Protein AF-A0A6M8NRH7-F1 (afdb_monomer)

Solvent-accessible surface area (backbone atoms only — not comparable to full-atom values): 4893 Å² total; per-residue (Å²): 117,49,79,36,72,53,39,30,36,40,59,79,89,58,51,51,78,78,38,56,78,31,55,72,53,54,29,77,86,70,48,30,35,20,70,51,83,67,94,81,40,76,65,49,80,46,65,43,34,27,39,40,78,30,74,51,67,67,61,45,5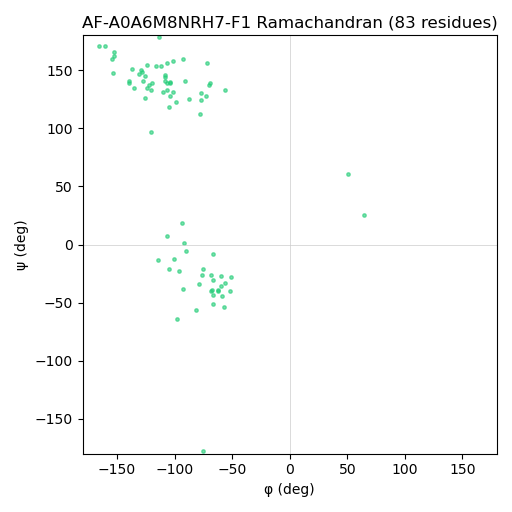3,54,47,64,75,74,46,84,62,75,45,36,30,81,52,99,77,40,34,39,41,34,24,76,102

Sequence (85 aa):
MQHFEKLYIANIEEVSKKVENSFLFCGKNWDFYFTKRDNKTDFEELENVKYIEFVDKKDFESFILSNQIIDYSIELDKSMVLYHG

Nearest PDB structures (foldseek):
  1lfp-assembly1_A  TM=6.141E-01  e=7.745E+00  Aquifex aeolicus
  1mw7-assembly1_A  TM=5.506E-01  e=8.655E+00  Helicobacter pylori
  4e0s-assembly1_A  TM=4.573E-01  e=5.549E+00  Homo sapiens

Structure (mmCIF, N/CA/C/O backbone):
data_AF-A0A6M8NRH7-F1
#
_entry.id   AF-A0A6M8NRH7-F1
#
loop_
_atom_site.group_PDB
_atom_site.id
_atom_site.type_symbol
_atom_site.label_atom_id
_atom_site.label_alt_id
_atom_site.label_comp_id
_atom_site.label_asym_id
_atom_site.label_entity_id
_atom_site.label_seq_id
_atom_site.pdbx_PDB_ins_code
_atom_site.Cartn_x
_atom_site.Cartn_y
_atom_site.Cartn_z
_atom_site.occupancy
_atom_site.B_iso_or_equiv
_atom_site.auth_seq_id
_atom_site.auth_comp_id
_atom_site.auth_asym_id
_atom_site.auth_atom_id
_atom_site.pdbx_PDB_model_num
ATOM 1 N N . MET A 1 1 ? -8.964 9.384 3.612 1.00 87.06 1 MET A N 1
ATOM 2 C CA . MET A 1 1 ? -9.149 8.245 2.691 1.00 87.06 1 MET A CA 1
ATOM 3 C C . MET A 1 1 ? -8.776 8.700 1.294 1.00 87.06 1 MET A C 1
ATOM 5 O O . MET A 1 1 ? -9.253 9.747 0.871 1.00 87.06 1 MET A O 1
ATOM 9 N N . GLN A 1 2 ? -7.903 7.958 0.626 1.00 93.88 2 GLN A N 1
ATOM 10 C CA . GLN A 1 2 ? -7.501 8.178 -0.762 1.00 93.88 2 GLN A CA 1
ATOM 11 C C . GLN A 1 2 ? -7.943 6.981 -1.605 1.00 93.88 2 GLN A C 1
ATOM 13 O O . GLN A 1 2 ? -8.107 5.879 -1.081 1.00 93.88 2 GLN A O 1
ATOM 18 N N . HIS A 1 3 ? -8.162 7.210 -2.895 1.00 94.69 3 HIS A N 1
ATOM 19 C CA . HIS A 1 3 ? -8.526 6.174 -3.852 1.00 94.69 3 HIS A CA 1
ATOM 20 C C . HIS A 1 3 ? -7.497 6.141 -4.977 1.00 94.69 3 HIS A C 1
ATOM 22 O O . HIS A 1 3 ? -7.085 7.194 -5.467 1.00 94.69 3 HIS A O 1
ATOM 28 N N . PHE A 1 4 ? -7.108 4.935 -5.371 1.00 95.12 4 PHE A N 1
ATOM 29 C CA . PHE A 1 4 ? -6.154 4.676 -6.432 1.00 95.12 4 PHE A CA 1
ATOM 30 C C . PHE A 1 4 ? -6.788 3.737 -7.453 1.00 95.12 4 PHE A C 1
ATOM 32 O O . PHE A 1 4 ? -7.238 2.644 -7.105 1.00 95.12 4 PHE A O 1
ATOM 39 N N . GLU A 1 5 ? -6.782 4.147 -8.722 1.00 94.56 5 GLU A N 1
ATOM 40 C CA . GLU A 1 5 ? -7.172 3.258 -9.822 1.00 94.56 5 GLU A CA 1
ATOM 41 C C . GLU A 1 5 ? -6.225 2.059 -9.898 1.00 94.56 5 GLU A C 1
ATOM 43 O O . GLU A 1 5 ? -6.682 0.935 -10.099 1.00 94.56 5 GLU A O 1
ATOM 48 N N . LYS A 1 6 ? -4.923 2.309 -9.683 1.00 95.38 6 LYS A N 1
ATOM 49 C CA . LYS A 1 6 ? -3.858 1.306 -9.637 1.00 95.38 6 LYS A CA 1
ATOM 50 C C . LYS A 1 6 ? -2.841 1.594 -8.536 1.00 95.38 6 LYS A C 1
ATOM 52 O O . LYS A 1 6 ? -2.442 2.745 -8.349 1.00 95.38 6 LYS A O 1
ATOM 57 N N . LEU A 1 7 ? -2.381 0.542 -7.874 1.00 96.25 7 LEU A N 1
ATOM 58 C CA . LEU A 1 7 ? -1.178 0.509 -7.045 1.00 96.25 7 LEU A CA 1
ATOM 59 C C . LEU A 1 7 ? -0.257 -0.600 -7.540 1.00 96.25 7 LEU A C 1
ATOM 61 O O . LEU A 1 7 ? -0.712 -1.567 -8.145 1.00 96.25 7 LEU A O 1
ATOM 65 N N . TYR A 1 8 ? 1.032 -0.445 -7.273 1.00 96.31 8 TYR A N 1
ATOM 66 C CA . TYR A 1 8 ? 2.048 -1.397 -7.691 1.00 96.31 8 TYR A CA 1
ATOM 67 C C . TYR A 1 8 ? 2.773 -1.958 -6.478 1.00 96.31 8 TYR A C 1
ATOM 69 O O . TYR A 1 8 ? 3.100 -1.200 -5.564 1.00 96.31 8 TYR A O 1
ATOM 77 N N . ILE A 1 9 ? 3.045 -3.257 -6.495 1.00 95.81 9 ILE A N 1
ATOM 78 C CA . ILE A 1 9 ? 3.832 -3.948 -5.473 1.00 95.81 9 ILE A CA 1
ATOM 79 C C . ILE A 1 9 ? 5.166 -4.352 -6.094 1.00 95.81 9 ILE A C 1
ATOM 81 O O . ILE A 1 9 ? 5.174 -4.909 -7.191 1.00 95.81 9 ILE A O 1
ATOM 85 N N . ALA A 1 10 ? 6.279 -4.062 -5.421 1.00 95.00 10 ALA A N 1
ATOM 86 C CA . ALA A 1 10 ? 7.611 -4.477 -5.864 1.00 95.00 10 ALA A CA 1
ATOM 87 C C . ALA A 1 10 ? 8.594 -4.634 -4.703 1.00 95.00 10 ALA A C 1
ATOM 89 O O . ALA A 1 10 ? 8.372 -4.134 -3.602 1.00 95.00 10 ALA A O 1
ATOM 90 N N . ASN A 1 11 ? 9.725 -5.281 -4.983 1.00 92.19 11 ASN A N 1
ATOM 91 C CA . ASN A 1 11 ? 10.861 -5.321 -4.074 1.00 92.19 11 ASN A CA 1
ATOM 92 C C . ASN A 1 11 ? 11.571 -3.955 -4.032 1.00 92.19 11 ASN A C 1
ATOM 94 O O . ASN A 1 11 ? 11.970 -3.413 -5.065 1.00 92.19 11 ASN A O 1
ATOM 98 N N . ILE A 1 12 ? 11.778 -3.420 -2.826 1.00 91.25 12 ILE A N 1
ATOM 99 C CA . ILE A 1 12 ? 12.462 -2.140 -2.604 1.00 91.25 12 ILE A CA 1
ATOM 100 C C . ILE A 1 12 ? 13.909 -2.122 -3.131 1.00 91.25 12 ILE A C 1
ATOM 102 O O . ILE A 1 12 ? 14.419 -1.067 -3.494 1.00 91.25 12 ILE A O 1
ATOM 106 N N . GLU A 1 13 ? 14.580 -3.273 -3.200 1.00 91.12 13 GLU A N 1
ATOM 107 C CA . GLU A 1 13 ? 15.955 -3.362 -3.708 1.00 91.12 13 GLU A CA 1
ATOM 108 C C . GLU A 1 13 ? 16.034 -3.242 -5.236 1.00 91.12 13 GLU A C 1
ATOM 110 O O . GLU A 1 13 ? 17.086 -2.903 -5.783 1.00 91.12 13 GLU A O 1
ATOM 115 N N . GLU A 1 14 ? 14.925 -3.500 -5.929 1.00 90.06 14 GLU A N 1
ATOM 116 C CA . GLU A 1 14 ? 14.854 -3.489 -7.389 1.00 90.06 14 GLU A CA 1
ATOM 117 C C . GLU A 1 14 ? 14.332 -2.153 -7.937 1.00 90.06 14 GLU A C 1
ATOM 119 O O . GLU A 1 14 ? 14.652 -1.787 -9.073 1.00 90.06 14 GLU A O 1
ATOM 124 N N . VAL A 1 15 ? 13.586 -1.384 -7.129 1.00 92.00 15 VAL A N 1
ATOM 125 C CA . VAL A 1 15 ? 13.020 -0.104 -7.572 1.00 92.00 15 VAL A CA 1
ATOM 126 C C . VAL A 1 15 ? 14.093 0.959 -7.794 1.00 92.00 15 VAL A C 1
ATOM 128 O O . VAL A 1 15 ? 15.025 1.158 -7.013 1.00 92.00 15 VAL A O 1
ATOM 131 N N . SER A 1 16 ? 13.937 1.738 -8.863 1.00 91.00 16 SER A N 1
ATOM 132 C CA . SER A 1 16 ? 14.788 2.908 -9.072 1.00 91.00 16 SER A CA 1
ATOM 133 C C . SER A 1 16 ? 14.454 4.047 -8.099 1.00 91.00 16 SER A C 1
ATOM 135 O O . SER A 1 16 ? 13.305 4.237 -7.703 1.00 91.00 16 SER A O 1
ATOM 137 N N . LYS A 1 17 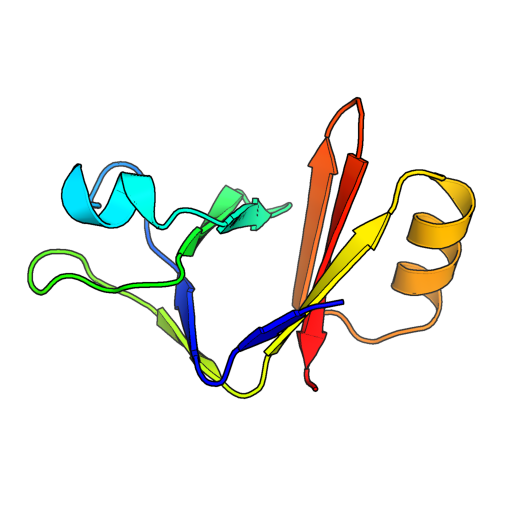? 15.426 4.937 -7.839 1.00 89.44 17 LYS A N 1
ATOM 138 C CA . LYS A 1 17 ? 15.227 6.177 -7.049 1.00 89.44 17 LYS A CA 1
ATOM 139 C C . LYS A 1 17 ? 14.038 7.032 -7.508 1.00 89.44 17 LYS A C 1
ATOM 141 O O . LYS A 1 17 ? 13.472 7.805 -6.741 1.00 89.44 17 LYS A O 1
ATOM 146 N N . LYS A 1 18 ? 13.67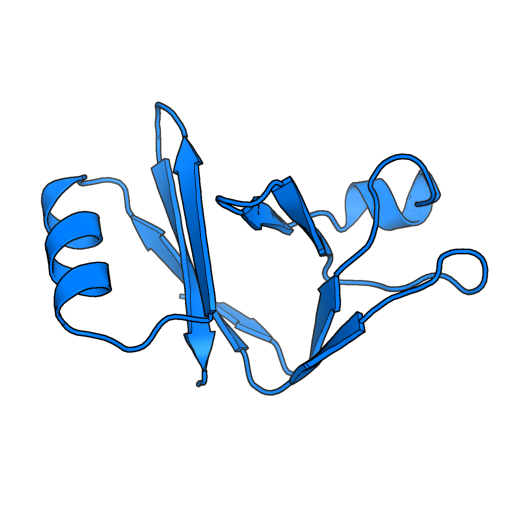4 6.955 -8.794 1.00 88.19 18 LYS A N 1
ATOM 147 C CA . LYS A 1 18 ? 12.516 7.679 -9.333 1.00 88.19 18 LYS A CA 1
ATOM 148 C C . LYS A 1 18 ? 11.204 7.115 -8.779 1.00 88.19 18 LYS A C 1
ATOM 150 O O . LYS A 1 18 ? 10.296 7.899 -8.507 1.00 88.19 18 LYS A O 1
ATOM 155 N N . VAL A 1 19 ? 11.110 5.791 -8.657 1.00 92.06 19 VAL A N 1
ATOM 156 C CA . VAL A 1 19 ? 9.946 5.081 -8.113 1.00 92.06 19 VAL A CA 1
ATOM 157 C C . VAL A 1 19 ? 9.934 5.130 -6.592 1.00 92.06 19 VAL A C 1
ATOM 159 O O . VAL A 1 19 ? 8.862 5.281 -6.022 1.00 92.06 19 VAL A O 1
ATOM 162 N N . GLU A 1 20 ? 11.096 5.113 -5.942 1.00 90.75 20 GLU A N 1
ATOM 163 C CA . GLU A 1 20 ? 11.216 5.264 -4.485 1.00 90.75 20 GLU A CA 1
ATOM 164 C C . GLU A 1 20 ? 10.475 6.517 -3.975 1.00 90.75 20 GLU A C 1
ATOM 166 O O . GLU A 1 20 ? 9.718 6.454 -3.015 1.00 90.75 20 GLU A O 1
ATOM 171 N N . ASN A 1 21 ? 10.545 7.636 -4.708 1.00 92.31 21 ASN A N 1
ATOM 172 C CA . ASN A 1 21 ? 9.787 8.862 -4.396 1.00 92.31 21 ASN A CA 1
ATOM 173 C C . ASN A 1 21 ? 8.254 8.739 -4.540 1.00 92.31 21 ASN A C 1
ATOM 175 O O . ASN A 1 21 ? 7.527 9.683 -4.241 1.00 92.31 21 ASN A O 1
ATOM 179 N N . SER A 1 22 ? 7.760 7.630 -5.085 1.00 94.44 22 SER A N 1
ATOM 180 C CA . SER A 1 22 ? 6.335 7.310 -5.230 1.00 94.44 22 SER A CA 1
ATOM 181 C C . SER A 1 22 ? 5.867 6.224 -4.262 1.00 94.44 22 SER A C 1
ATOM 183 O O . SER A 1 22 ? 4.729 5.758 -4.382 1.00 94.44 22 SER A O 1
ATOM 185 N N . PHE A 1 23 ? 6.743 5.830 -3.336 1.00 94.75 23 PHE A N 1
ATOM 186 C CA . PHE A 1 23 ? 6.440 4.919 -2.247 1.00 94.75 23 PHE A CA 1
ATOM 187 C C . PHE A 1 23 ? 5.276 5.444 -1.409 1.00 94.75 23 PHE A C 1
ATOM 189 O O . PHE A 1 23 ? 5.225 6.626 -1.062 1.00 94.75 23 PHE A O 1
ATOM 196 N N . LEU A 1 24 ? 4.334 4.551 -1.124 1.00 94.38 24 LEU A N 1
ATOM 197 C CA . LEU A 1 24 ? 3.173 4.817 -0.294 1.00 94.38 24 LEU A CA 1
ATOM 198 C C . LEU A 1 24 ? 3.431 4.322 1.132 1.00 94.38 24 LEU A C 1
ATOM 200 O O . LEU A 1 24 ? 3.483 5.137 2.047 1.00 94.38 24 LEU A O 1
ATOM 204 N N . PHE A 1 25 ? 3.604 3.007 1.314 1.00 94.38 25 PHE A N 1
ATOM 205 C CA . PHE A 1 25 ? 3.963 2.392 2.597 1.00 94.38 25 PHE A CA 1
ATOM 206 C C . PHE A 1 25 ? 4.433 0.932 2.424 1.00 94.38 25 PHE A C 1
ATOM 208 O O . PHE A 1 25 ? 4.312 0.353 1.342 1.00 94.38 25 PHE A O 1
ATOM 215 N N . CYS A 1 26 ? 4.968 0.350 3.505 1.00 94.06 26 CYS A N 1
ATOM 216 C CA . CYS A 1 26 ? 5.373 -1.054 3.607 1.00 94.06 26 CYS A CA 1
ATOM 217 C C . CYS A 1 26 ? 4.344 -1.819 4.440 1.00 94.06 26 CYS A C 1
ATOM 219 O O . CYS A 1 26 ? 4.148 -1.488 5.610 1.00 94.06 26 CYS A O 1
ATOM 221 N N . GLY A 1 27 ? 3.692 -2.813 3.847 1.00 92.69 27 GLY A N 1
ATOM 222 C CA . GLY A 1 27 ? 2.699 -3.649 4.507 1.00 92.69 27 GLY A CA 1
ATOM 223 C C . GLY A 1 27 ? 3.286 -4.676 5.466 1.00 92.69 27 GLY A C 1
ATOM 224 O O . GLY A 1 27 ? 4.497 -4.744 5.697 1.00 92.69 27 GLY A O 1
ATOM 225 N N . LYS A 1 28 ? 2.412 -5.496 6.052 1.00 91.31 28 LYS A N 1
ATOM 226 C CA . LYS A 1 28 ? 2.771 -6.403 7.150 1.00 91.31 28 LYS A CA 1
ATOM 227 C C . LYS A 1 28 ? 3.728 -7.508 6.714 1.00 91.31 28 LYS A C 1
ATOM 229 O O . LYS A 1 28 ? 4.529 -7.970 7.526 1.00 91.31 28 LYS A O 1
ATOM 234 N N . ASN A 1 29 ? 3.637 -7.935 5.459 1.00 88.69 29 ASN A N 1
ATOM 235 C CA . ASN A 1 29 ? 4.483 -8.987 4.903 1.00 88.69 29 ASN A CA 1
ATOM 236 C C . ASN A 1 29 ? 5.726 -8.436 4.195 1.00 88.69 29 ASN A C 1
ATOM 238 O O . ASN A 1 29 ? 6.353 -9.166 3.435 1.00 88.69 29 ASN A O 1
ATOM 242 N N . TRP A 1 30 ? 6.107 -7.185 4.481 1.00 89.56 30 TRP A N 1
ATOM 243 C CA . TRP A 1 30 ? 7.182 -6.471 3.784 1.00 89.56 30 TRP A CA 1
ATOM 244 C C . TRP A 1 30 ? 6.889 -6.209 2.305 1.00 89.56 30 TRP A C 1
ATOM 246 O O . TRP A 1 30 ? 7.803 -6.031 1.505 1.00 89.56 30 TRP A O 1
ATOM 256 N N . ASP A 1 31 ? 5.607 -6.149 1.951 1.00 93.75 31 ASP A N 1
ATOM 257 C CA . ASP A 1 31 ? 5.169 -5.745 0.624 1.00 93.75 31 ASP A CA 1
ATOM 258 C C . ASP A 1 31 ? 5.262 -4.220 0.511 1.00 93.75 31 ASP A C 1
ATOM 260 O O . ASP A 1 31 ? 4.697 -3.484 1.326 1.00 93.75 31 ASP A O 1
ATOM 264 N N . PHE A 1 32 ? 5.995 -3.722 -0.482 1.00 95.31 32 PHE A N 1
ATOM 265 C CA . PHE A 1 32 ? 6.171 -2.286 -0.687 1.00 95.31 32 PHE A CA 1
ATOM 266 C C . PHE A 1 32 ? 5.216 -1.796 -1.766 1.00 95.31 32 PHE A C 1
ATOM 268 O O . PHE A 1 32 ? 5.253 -2.263 -2.905 1.00 95.31 32 PHE A O 1
ATOM 275 N N . TYR A 1 33 ? 4.386 -0.821 -1.406 1.00 95.94 33 TYR A N 1
ATOM 276 C CA . TYR A 1 33 ? 3.355 -0.282 -2.282 1.00 95.94 33 TYR A CA 1
ATOM 277 C C . TYR A 1 33 ? 3.797 1.049 -2.879 1.00 95.94 33 TYR A C 1
ATOM 279 O O . TYR A 1 33 ? 4.214 1.962 -2.165 1.00 95.94 33 TYR A O 1
ATOM 287 N N . PHE A 1 34 ? 3.648 1.188 -4.192 1.00 96.38 34 PHE A N 1
ATOM 288 C CA . PHE A 1 34 ? 4.042 2.368 -4.951 1.00 96.38 34 PHE A CA 1
ATOM 289 C C . PHE A 1 34 ? 2.889 2.877 -5.810 1.00 96.38 34 PHE A C 1
ATOM 291 O O . PHE A 1 34 ? 2.071 2.122 -6.333 1.00 96.38 34 PHE A O 1
ATOM 298 N N . THR A 1 35 ? 2.856 4.191 -6.007 1.00 96.06 35 THR A N 1
ATOM 299 C CA . THR A 1 35 ? 1.860 4.856 -6.866 1.00 96.06 35 THR A CA 1
ATOM 300 C C . THR A 1 35 ? 2.311 4.982 -8.323 1.00 96.06 35 THR A C 1
ATOM 302 O O . THR A 1 35 ? 1.544 5.426 -9.179 1.00 96.06 35 THR A O 1
ATOM 305 N N . LYS A 1 36 ? 3.556 4.605 -8.641 1.00 94.19 36 LYS A N 1
ATOM 306 C CA . LYS A 1 36 ? 4.102 4.598 -10.004 1.00 94.19 36 LYS A CA 1
ATOM 307 C C . LYS A 1 36 ? 4.905 3.330 -10.250 1.00 94.19 36 LYS A C 1
ATOM 309 O O . LYS A 1 36 ? 5.557 2.833 -9.341 1.00 94.19 36 LYS A O 1
ATOM 314 N N . ARG A 1 37 ? 4.943 2.901 -11.512 1.00 92.94 37 ARG A N 1
ATOM 315 C CA . ARG A 1 37 ? 5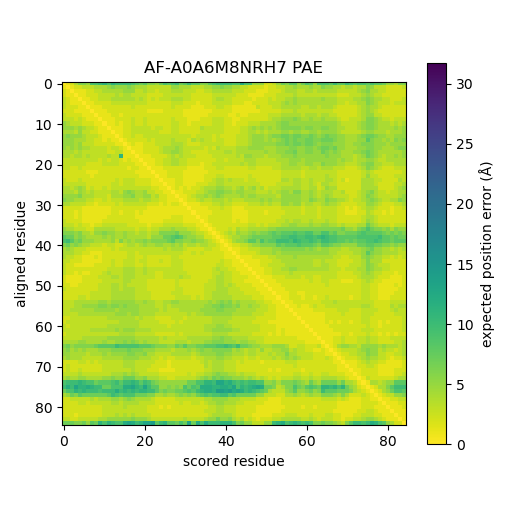.874 1.876 -11.996 1.00 92.94 37 ARG A CA 1
ATOM 316 C C . ARG A 1 37 ? 7.044 2.501 -12.750 1.00 92.94 37 ARG A C 1
ATOM 318 O O . ARG A 1 37 ? 6.923 3.596 -13.312 1.00 92.94 37 ARG A O 1
ATOM 325 N N . ASP A 1 38 ? 8.148 1.774 -12.839 1.00 89.69 38 ASP A N 1
ATOM 326 C CA . ASP A 1 38 ? 9.139 1.966 -13.896 1.00 89.69 38 ASP A CA 1
ATOM 327 C C . ASP A 1 38 ? 9.199 0.751 -14.828 1.00 89.69 38 ASP A C 1
ATOM 329 O O . ASP A 1 38 ? 8.437 -0.198 -14.691 1.00 89.69 38 ASP A O 1
ATOM 333 N N . ASN A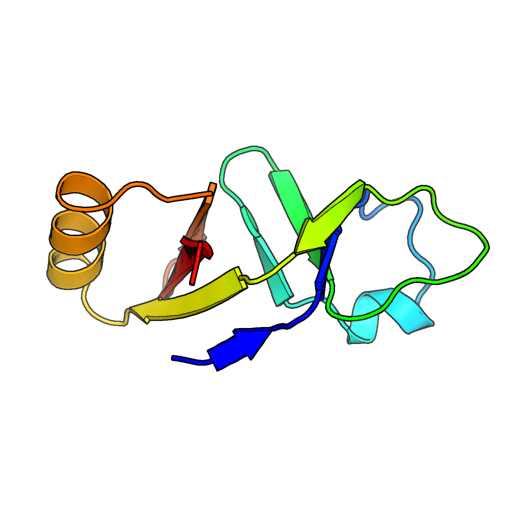 1 39 ? 10.054 0.829 -15.846 1.00 87.25 39 ASN A N 1
ATOM 334 C CA . ASN A 1 39 ? 10.176 -0.223 -16.856 1.00 87.25 39 ASN A CA 1
ATOM 335 C C . ASN A 1 39 ? 11.253 -1.261 -16.505 1.00 87.25 39 ASN A C 1
ATOM 337 O O . ASN A 1 39 ? 11.568 -2.091 -17.352 1.00 87.25 39 ASN A O 1
ATOM 341 N N . LYS A 1 40 ? 11.917 -1.126 -15.353 1.00 86.94 40 LYS A N 1
ATOM 342 C CA . LYS A 1 40 ? 13.104 -1.917 -14.998 1.00 86.94 40 LYS A CA 1
ATOM 343 C C . LYS A 1 40 ? 12.877 -2.837 -13.806 1.00 86.94 40 LYS A C 1
ATOM 345 O O . LYS A 1 40 ? 13.717 -3.696 -13.578 1.00 86.94 40 LYS A O 1
ATOM 350 N N . THR A 1 41 ? 11.791 -2.626 -13.081 1.00 91.12 41 THR A N 1
ATOM 351 C CA . THR A 1 41 ? 11.398 -3.408 -11.917 1.00 91.12 41 THR A CA 1
ATOM 352 C C . THR A 1 41 ? 10.201 -4.263 -12.294 1.00 91.12 41 THR A C 1
ATOM 354 O O . THR A 1 41 ? 9.304 -3.789 -13.001 1.00 91.12 41 THR A O 1
ATOM 357 N N . ASP A 1 42 ? 10.176 -5.498 -11.814 1.00 92.06 42 ASP A N 1
ATOM 358 C CA . ASP A 1 42 ? 8.988 -6.329 -11.920 1.00 92.06 42 ASP A CA 1
ATOM 359 C C . ASP A 1 42 ? 7.966 -5.879 -10.870 1.00 92.06 42 ASP A C 1
ATOM 361 O O . ASP A 1 42 ? 8.290 -5.690 -9.697 1.00 92.06 42 ASP A O 1
ATOM 365 N N . PHE A 1 43 ? 6.725 -5.666 -11.310 1.00 94.38 43 PHE A N 1
ATOM 366 C CA . PHE A 1 43 ? 5.635 -5.221 -10.447 1.00 94.38 43 PHE A CA 1
ATOM 367 C C . PHE A 1 43 ? 4.443 -6.162 -10.542 1.00 94.38 43 PHE A C 1
ATOM 369 O O . PHE A 1 43 ? 4.081 -6.617 -11.629 1.00 94.38 43 PHE A O 1
ATOM 376 N N . GLU A 1 44 ? 3.767 -6.336 -9.413 1.00 95.50 44 GLU A N 1
ATOM 377 C CA . GLU A 1 44 ? 2.371 -6.762 -9.379 1.00 95.50 44 GLU A CA 1
ATOM 378 C C . GLU A 1 44 ? 1.453 -5.526 -9.383 1.00 95.50 44 GLU A C 1
ATOM 380 O O . GLU A 1 44 ? 1.768 -4.513 -8.755 1.00 95.50 44 GLU A O 1
ATOM 385 N N . GLU A 1 45 ? 0.331 -5.583 -10.109 1.00 95.56 45 GLU A N 1
ATOM 386 C CA . GLU A 1 45 ? -0.655 -4.495 -10.183 1.00 95.56 45 GLU A CA 1
ATOM 387 C C . GLU A 1 45 ? -1.891 -4.827 -9.335 1.00 95.56 45 GLU A C 1
ATOM 389 O O . GLU A 1 45 ? -2.530 -5.860 -9.525 1.00 95.56 45 GLU A O 1
ATOM 394 N N . LEU A 1 46 ? -2.271 -3.907 -8.448 1.00 95.81 46 LEU A N 1
ATOM 395 C CA . LEU A 1 46 ? -3.544 -3.921 -7.731 1.00 95.81 46 LEU A CA 1
ATOM 396 C C . LEU A 1 46 ? -4.463 -2.839 -8.288 1.00 95.81 46 LEU A C 1
ATOM 398 O O . LEU A 1 46 ? -4.055 -1.685 -8.406 1.00 95.81 46 LEU A O 1
ATOM 402 N N . GLU A 1 47 ? -5.718 -3.182 -8.563 1.00 95.69 47 GLU A N 1
ATOM 403 C CA . GLU A 1 47 ? -6.707 -2.248 -9.108 1.00 95.69 47 GLU A CA 1
ATOM 404 C C . GLU A 1 47 ? -7.817 -1.919 -8.102 1.00 95.69 47 GLU A C 1
ATOM 406 O O . GLU A 1 47 ? -8.143 -2.717 -7.217 1.00 95.69 47 GLU A O 1
ATOM 411 N N . ASN A 1 48 ? -8.417 -0.735 -8.268 1.00 95.12 48 ASN A N 1
ATOM 412 C CA . ASN A 1 48 ? -9.543 -0.246 -7.468 1.00 95.12 48 ASN A CA 1
ATOM 413 C C . ASN A 1 48 ? -9.278 -0.350 -5.954 1.00 95.12 48 ASN A C 1
ATOM 415 O O . ASN A 1 48 ? -9.973 -1.045 -5.204 1.00 95.12 48 ASN A O 1
ATOM 419 N N . VAL A 1 49 ? -8.231 0.342 -5.508 1.00 95.50 49 VAL A N 1
ATOM 420 C CA . VAL A 1 49 ? -7.750 0.268 -4.130 1.00 95.50 49 VAL A CA 1
ATOM 421 C C . VAL A 1 49 ? -8.104 1.544 -3.376 1.00 95.50 49 VAL A C 1
ATOM 423 O O . VAL A 1 49 ? -8.008 2.661 -3.893 1.00 95.50 49 VAL A O 1
ATOM 426 N N . LYS A 1 50 ? -8.524 1.395 -2.123 1.00 95.88 50 LYS A N 1
ATOM 427 C CA . LYS A 1 50 ? -8.660 2.492 -1.166 1.00 95.88 50 LYS A CA 1
ATOM 428 C C . LYS A 1 50 ? -7.570 2.399 -0.114 1.00 95.88 50 LYS A C 1
ATOM 430 O O . LYS A 1 50 ? -7.192 1.313 0.314 1.00 95.88 50 LYS A O 1
ATOM 435 N N . TYR A 1 51 ? -7.102 3.567 0.305 1.00 95.31 51 TYR A N 1
ATOM 436 C CA . TYR A 1 51 ? -6.079 3.750 1.324 1.00 95.31 51 TYR A CA 1
ATOM 437 C C . TYR A 1 51 ? -6.603 4.653 2.436 1.00 95.31 51 TYR A C 1
ATOM 439 O O . TYR A 1 51 ? -7.213 5.705 2.188 1.00 95.31 51 TYR A O 1
ATOM 447 N N . ILE A 1 52 ? -6.358 4.256 3.677 1.00 95.56 52 ILE A N 1
ATOM 448 C CA . ILE A 1 52 ? -6.760 5.018 4.854 1.00 95.56 52 ILE A CA 1
ATOM 449 C C . ILE A 1 52 ? -5.662 4.992 5.918 1.00 95.56 52 ILE A C 1
ATOM 451 O O . ILE A 1 52 ? -5.033 3.965 6.158 1.00 95.56 52 ILE A O 1
ATOM 455 N N . GLU A 1 53 ? -5.453 6.149 6.545 1.00 95.31 53 GLU A N 1
ATOM 456 C CA . GLU A 1 53 ? -4.571 6.333 7.696 1.00 95.31 53 GLU A CA 1
ATOM 457 C C . GLU A 1 53 ? -5.412 6.463 8.963 1.00 95.31 53 GLU A C 1
ATOM 459 O O . GLU A 1 53 ? -6.420 7.176 8.977 1.00 95.31 53 GLU A O 1
ATOM 464 N N . PHE A 1 54 ? -4.950 5.827 10.030 1.00 94.69 54 PHE A N 1
ATOM 465 C CA . PHE A 1 54 ? -5.523 5.877 11.364 1.00 94.69 54 PHE A CA 1
ATOM 466 C C . PHE A 1 54 ? -4.491 6.426 12.344 1.00 94.69 54 PHE A C 1
ATOM 468 O O . PHE A 1 54 ? -3.342 5.985 12.366 1.00 94.69 54 PHE A O 1
ATOM 475 N N . VAL A 1 55 ? -4.924 7.380 13.166 1.00 92.44 55 VAL A N 1
ATOM 476 C CA . VAL A 1 55 ? -4.130 7.910 14.286 1.00 92.44 55 VAL A CA 1
ATOM 477 C C . VAL A 1 55 ? -4.449 7.146 15.573 1.00 92.44 55 VAL A C 1
ATOM 479 O O . VAL A 1 55 ? -3.551 6.864 16.360 1.00 92.44 55 VAL A O 1
ATOM 482 N N . ASP A 1 56 ? -5.716 6.776 15.786 1.00 92.56 56 ASP A N 1
ATOM 483 C CA . ASP A 1 56 ? -6.123 5.963 16.931 1.00 92.56 56 ASP A CA 1
ATOM 484 C C . ASP A 1 56 ? -6.003 4.470 16.599 1.00 92.56 56 ASP A C 1
ATOM 486 O O . ASP A 1 56 ? -6.590 3.962 15.637 1.00 92.56 56 ASP A O 1
ATOM 490 N N . LYS A 1 57 ? -5.258 3.752 17.440 1.00 90.69 57 LYS A N 1
ATOM 491 C CA . LYS A 1 57 ? -5.080 2.305 17.343 1.00 90.69 57 LYS A CA 1
ATOM 492 C C . LYS A 1 57 ? -6.406 1.541 17.445 1.00 90.69 57 LYS A C 1
ATOM 494 O O . LYS A 1 57 ? -6.566 0.533 16.765 1.00 90.69 57 LYS A O 1
ATOM 499 N N . LYS A 1 58 ? -7.361 2.002 18.258 1.00 92.94 58 LYS A N 1
ATOM 500 C CA . LYS A 1 58 ? -8.665 1.338 18.430 1.00 92.94 58 LYS A CA 1
ATOM 501 C C . LYS A 1 58 ? -9.513 1.402 17.166 1.00 92.94 58 LYS A C 1
ATOM 503 O O . LYS A 1 58 ? -10.180 0.421 16.837 1.00 92.94 58 LYS A O 1
ATOM 508 N N . ASP A 1 59 ? -9.480 2.531 16.461 1.00 94.06 59 ASP A N 1
ATOM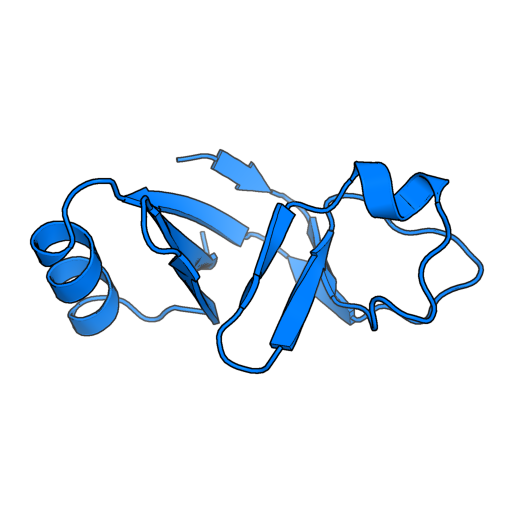 509 C CA . ASP A 1 59 ? -10.206 2.699 15.200 1.00 94.06 59 ASP A CA 1
ATOM 510 C C . ASP A 1 59 ? -9.616 1.789 14.123 1.00 94.06 59 ASP A C 1
ATOM 512 O O . ASP A 1 59 ? -10.353 1.089 13.428 1.00 94.06 59 ASP A O 1
ATOM 516 N N . PHE A 1 60 ? -8.283 1.734 14.048 1.00 94.69 60 PHE A N 1
ATOM 517 C CA . PHE A 1 60 ? -7.567 0.799 13.186 1.00 94.69 60 PHE A CA 1
ATOM 518 C C . PHE A 1 60 ? -7.946 -0.661 13.478 1.00 94.69 60 PHE A C 1
ATOM 520 O O . PHE A 1 60 ? -8.366 -1.376 12.569 1.00 94.69 60 PHE A O 1
ATOM 527 N N . GLU A 1 61 ? -7.847 -1.099 14.738 1.00 93.69 61 GLU A N 1
ATOM 528 C CA . GLU A 1 61 ? -8.175 -2.470 15.151 1.00 93.69 61 GLU A CA 1
ATOM 529 C C . GLU A 1 61 ? -9.629 -2.826 14.818 1.00 93.69 61 GLU A C 1
ATOM 531 O O . GLU A 1 61 ? -9.906 -3.887 14.257 1.00 93.69 61 GLU A O 1
ATOM 536 N N . SER A 1 62 ? -10.559 -1.911 15.097 1.00 95.31 62 SER A N 1
ATOM 537 C CA . SER A 1 62 ? -11.977 -2.093 14.773 1.00 95.31 62 SER A CA 1
ATOM 538 C C . SER A 1 62 ? -12.199 -2.220 13.264 1.00 95.31 62 SER A C 1
ATOM 540 O O . SER A 1 62 ? -13.004 -3.046 12.824 1.00 95.31 62 SER A O 1
ATOM 542 N N . PHE A 1 63 ? -11.472 -1.439 12.460 1.00 95.25 63 PHE A N 1
ATOM 543 C CA . PHE A 1 63 ? -11.572 -1.470 11.006 1.00 95.25 63 PHE A CA 1
ATOM 544 C C . PHE A 1 63 ? -11.083 -2.798 10.426 1.00 95.25 63 PHE A C 1
ATOM 546 O O . PHE A 1 63 ? -11.820 -3.420 9.659 1.00 95.25 63 PHE A O 1
ATOM 553 N N . ILE A 1 64 ? -9.885 -3.256 10.804 1.00 94.25 64 ILE A N 1
ATOM 554 C CA . ILE A 1 64 ? -9.297 -4.489 10.251 1.00 94.25 64 ILE A CA 1
ATOM 555 C C . ILE A 1 64 ? -10.052 -5.753 10.682 1.00 94.25 64 ILE A C 1
ATOM 557 O O . ILE A 1 64 ? -10.036 -6.744 9.962 1.00 94.25 64 ILE A O 1
ATOM 561 N N . LEU A 1 65 ? -10.734 -5.729 11.834 1.00 92.69 65 LEU A N 1
ATOM 562 C CA . LEU A 1 65 ? -11.577 -6.840 12.293 1.00 92.69 65 LEU A CA 1
ATOM 563 C C . LEU A 1 65 ? -12.917 -6.911 11.552 1.00 92.69 65 LEU A C 1
ATOM 565 O O . LEU A 1 65 ? -13.513 -7.983 11.464 1.00 92.69 65 LEU A O 1
ATOM 569 N N . SER A 1 66 ? -13.400 -5.775 11.048 1.00 91.94 66 SER A N 1
ATOM 570 C CA . SER A 1 66 ? -14.741 -5.656 10.464 1.00 91.94 66 SER A CA 1
ATOM 571 C C . SER A 1 66 ? -14.751 -5.696 8.935 1.00 91.94 66 SER A C 1
ATOM 573 O O . SER A 1 66 ? -15.822 -5.816 8.344 1.00 91.94 66 SER A O 1
ATOM 575 N N . ASN A 1 67 ? -13.592 -5.568 8.283 1.00 91.19 67 ASN A N 1
ATOM 576 C CA . ASN A 1 67 ? -13.490 -5.418 6.833 1.00 91.19 67 ASN A CA 1
ATOM 577 C C . ASN A 1 67 ? -12.504 -6.418 6.229 1.00 91.19 67 ASN A C 1
ATOM 579 O O . ASN A 1 67 ? -11.501 -6.777 6.841 1.00 91.19 67 ASN A O 1
ATOM 583 N N . GLN A 1 68 ? -12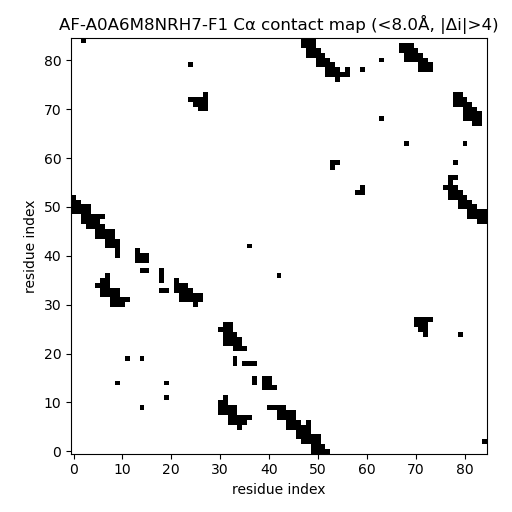.763 -6.814 4.983 1.00 92.00 68 GLN A N 1
ATOM 584 C CA . GLN A 1 68 ? -11.782 -7.531 4.180 1.00 92.00 68 GLN A CA 1
ATOM 585 C C . GLN A 1 68 ? -10.761 -6.529 3.634 1.00 92.00 68 GLN A C 1
ATOM 587 O O . GLN A 1 68 ? -11.094 -5.670 2.817 1.00 92.00 68 GLN A O 1
ATOM 592 N N . ILE A 1 69 ? -9.526 -6.636 4.108 1.00 95.00 69 ILE A N 1
ATOM 593 C CA . ILE A 1 69 ? -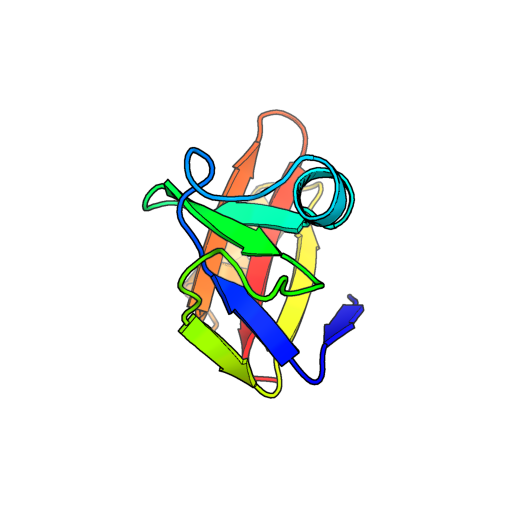8.419 -5.761 3.718 1.00 95.00 69 ILE A CA 1
ATOM 594 C C . ILE A 1 69 ? -7.443 -6.508 2.805 1.00 95.00 69 ILE A C 1
ATOM 596 O O . ILE A 1 69 ? -7.385 -7.736 2.832 1.00 95.00 69 ILE A O 1
ATOM 600 N N . ILE A 1 70 ? -6.694 -5.754 2.002 1.00 94.75 70 ILE A N 1
ATOM 601 C CA . ILE A 1 70 ? -5.600 -6.270 1.171 1.00 94.75 70 ILE A CA 1
ATOM 602 C C . ILE A 1 70 ? -4.355 -6.415 2.046 1.00 94.75 70 ILE A C 1
ATOM 604 O O . ILE A 1 70 ? -3.822 -7.509 2.189 1.00 94.75 70 ILE A O 1
ATOM 608 N N . ASP A 1 71 ? -3.935 -5.318 2.680 1.00 95.56 71 ASP A N 1
ATOM 609 C CA . ASP A 1 71 ? -2.768 -5.280 3.560 1.00 95.56 71 ASP A CA 1
ATOM 610 C C . ASP A 1 71 ? -2.837 -4.055 4.478 1.00 95.56 71 ASP A C 1
ATOM 612 O O . ASP A 1 71 ? -3.690 -3.174 4.326 1.00 95.56 71 ASP A O 1
ATOM 616 N N . TYR A 1 72 ? -1.943 -3.995 5.453 1.00 96.06 72 TYR A N 1
ATOM 617 C CA . TYR A 1 72 ? -1.847 -2.905 6.398 1.00 96.06 72 TYR A CA 1
ATOM 618 C C . TYR A 1 72 ? -0.431 -2.742 6.935 1.00 96.06 72 TYR A C 1
ATOM 620 O O . TYR A 1 72 ? 0.382 -3.658 6.899 1.00 96.06 72 TYR A O 1
ATOM 6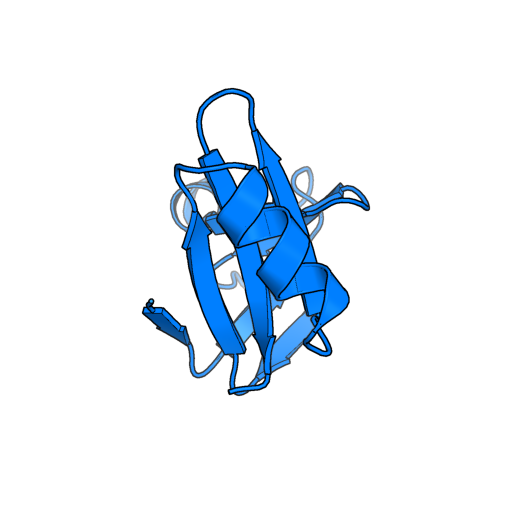28 N N . SER A 1 73 ? -0.166 -1.578 7.513 1.00 94.31 73 SER A N 1
ATOM 629 C CA . SER A 1 73 ? 1.065 -1.287 8.234 1.00 94.31 73 SER A CA 1
ATOM 630 C C . SER A 1 73 ? 0.772 -0.672 9.587 1.00 94.31 73 SER A C 1
ATOM 632 O O . SER A 1 73 ? -0.219 0.043 9.759 1.00 94.31 73 SER A O 1
ATOM 634 N N . ILE A 1 74 ? 1.631 -0.988 10.552 1.00 90.94 74 ILE A N 1
ATOM 635 C CA . ILE A 1 74 ? 1.576 -0.462 11.910 1.00 90.94 74 ILE A CA 1
ATOM 636 C C . ILE A 1 74 ? 2.898 0.252 12.154 1.00 90.94 74 ILE A C 1
ATOM 638 O O . ILE A 1 74 ? 3.888 -0.374 12.526 1.00 90.94 74 ILE A O 1
ATOM 642 N N . GLU A 1 75 ? 2.894 1.565 11.967 1.00 82.38 75 GLU A N 1
ATOM 643 C CA . GLU A 1 75 ? 3.990 2.423 12.394 1.00 82.38 75 GLU A CA 1
ATOM 644 C C . GLU A 1 75 ? 3.701 2.961 13.801 1.00 82.38 75 GLU A C 1
ATOM 646 O O . GLU A 1 75 ? 2.555 2.979 14.258 1.00 82.38 75 GLU A O 1
ATOM 651 N N . LEU A 1 76 ? 4.747 3.410 14.502 1.00 70.12 76 LEU A N 1
ATOM 652 C CA . LEU A 1 76 ? 4.635 3.905 15.883 1.00 70.12 76 LEU A CA 1
ATOM 653 C C . LEU A 1 76 ? 3.624 5.056 16.030 1.00 70.12 76 LEU A C 1
ATOM 655 O O . LEU A 1 76 ? 2.946 5.137 17.054 1.00 70.12 76 LEU A O 1
ATOM 659 N N . ASP A 1 77 ? 3.499 5.897 15.000 1.00 82.50 77 ASP A N 1
ATOM 660 C CA . ASP A 1 77 ? 2.686 7.118 15.041 1.00 82.50 77 ASP A CA 1
ATOM 661 C C . ASP A 1 77 ? 1.355 7.002 14.283 1.00 82.50 77 ASP A C 1
ATOM 663 O O . ASP A 1 77 ? 0.439 7.796 14.514 1.00 82.50 77 ASP A O 1
ATOM 667 N N . LYS A 1 78 ? 1.242 6.054 13.344 1.00 89.44 78 LYS A N 1
ATOM 668 C CA . LYS A 1 78 ? 0.069 5.881 12.476 1.00 89.44 78 LYS A CA 1
ATOM 669 C C . LYS A 1 78 ? -0.063 4.441 12.003 1.00 89.44 78 LYS A C 1
ATOM 671 O O . LYS A 1 78 ? 0.924 3.769 11.731 1.00 89.44 78 LYS A O 1
ATOM 676 N N . SER A 1 79 ? -1.297 3.992 11.812 1.00 94.06 79 SER A N 1
ATOM 677 C CA . SER A 1 79 ? -1.583 2.741 11.104 1.00 94.06 79 SER A CA 1
ATOM 678 C C . SER A 1 79 ? -2.193 3.027 9.736 1.00 94.06 79 SER A C 1
ATOM 680 O O . SER A 1 79 ? -2.928 3.997 9.564 1.00 94.06 79 SER A O 1
ATOM 682 N N . MET A 1 80 ? -1.880 2.195 8.752 1.00 95.12 80 MET A N 1
ATOM 683 C CA . MET A 1 80 ? -2.277 2.366 7.353 1.00 95.12 80 MET A CA 1
ATOM 684 C C . MET A 1 80 ? -2.954 1.096 6.862 1.00 95.12 80 MET A C 1
ATOM 686 O O . MET A 1 80 ? -2.514 0.008 7.216 1.00 95.12 80 MET A O 1
ATOM 690 N N . VAL A 1 81 ? -4.011 1.211 6.060 1.00 96.31 81 VAL A N 1
ATOM 691 C CA . VAL A 1 81 ? -4.747 0.055 5.525 1.00 96.31 81 VAL A CA 1
ATOM 692 C C . VAL A 1 81 ? -5.037 0.251 4.043 1.00 96.31 81 VAL A C 1
ATOM 694 O O . VAL A 1 81 ? -5.519 1.313 3.640 1.00 96.31 81 VAL A O 1
ATOM 697 N N . LEU A 1 82 ? -4.803 -0.802 3.257 1.00 96.00 82 LEU A N 1
ATOM 698 C CA . LEU A 1 82 ? -5.310 -0.968 1.899 1.00 96.00 82 LEU A CA 1
ATOM 699 C C . LEU A 1 82 ? -6.470 -1.954 1.879 1.00 96.00 82 LEU A C 1
ATOM 701 O O . LEU A 1 82 ? -6.437 -2.995 2.530 1.00 96.00 82 LEU A O 1
ATOM 705 N N . TYR A 1 83 ? -7.490 -1.648 1.091 1.00 94.94 83 TYR A N 1
ATOM 706 C CA . TYR A 1 83 ? -8.650 -2.510 0.894 1.00 94.94 83 TYR A CA 1
ATOM 707 C C . TYR A 1 83 ? -9.294 -2.224 -0.463 1.00 94.94 83 TYR A C 1
ATOM 709 O O . TYR A 1 83 ? -9.077 -1.159 -1.047 1.00 94.94 83 TYR A O 1
ATOM 717 N N . HIS A 1 84 ? -10.078 -3.169 -0.981 1.00 92.31 84 HIS A N 1
ATOM 718 C CA . HIS A 1 84 ? -10.781 -2.962 -2.247 1.00 92.31 84 HIS A CA 1
ATOM 719 C C . HIS A 1 84 ? -11.905 -1.930 -2.100 1.00 92.31 84 HIS A C 1
ATOM 721 O O . HIS A 1 84 ? -12.621 -1.895 -1.095 1.00 92.31 84 HIS A O 1
ATOM 727 N N . GLY A 1 85 ? -11.999 -1.053 -3.100 1.00 79.50 85 GLY A N 1
ATOM 728 C CA . GLY A 1 85 ? -12.884 0.107 -3.135 1.00 79.50 85 GLY A CA 1
ATOM 729 C C . GLY A 1 85 ? -14.252 -0.133 -3.739 1.00 79.50 85 GLY A C 1
ATOM 730 O O . GLY A 1 85 ? -14.358 -0.927 -4.690 1.00 79.50 85 GLY A O 1
#

Foldseek 3Di:
DDWAQKKKWFDPVFDDPVFVVQWDDQFPVRTTIGNDDDPRTDIDMDGQKDKDKDQDPVVVVVDPVVDDFPTKDDDPRIIMTMHHD

Organism: NCBI:txid1054034

Mean predicted aligned error: 3.38 Å

pLDDT: mean 92.68, std 4.06, range [70.12, 96.38]

Secondary structure (DSSP, 8-state):
-EEEEEEEEE-TTTS-HHHHTTEEEE-TTSPEEES---SSS--EEEEEEEEEEESSHHHHHHHHHHS--SEEEE-SS-EEEEEE-

Radius of gyration: 12.97 Å; Cα contacts (8 Å, |Δi|>4): 168; chains: 1; bounding box: 31×18×35 Å